Protein AF-A0A4Q6J6X5-F1 (afdb_monomer_lite)

Sequence (72 aa):
MNTKPNIEQLTEIVEVLQDTQKQIAPMAAKSLIDAIKNDNVENDLLQLTGILHGRGLKAEDLILAIQSELTN

Radius of gyration: 16.28 Å; chains: 1; bounding box: 34×25×46 Å

Secondary structure (DSSP, 8-state):
---PPPHHHHHHHHHHHHHHHHHHHHHHHHHHHHHHHTT-HHHHHHHHHHHHHHTT--HHHHHHHHHHHHH-

Foldseek 3Di:
DDPDDDVVNVVVVVVVVVVVLLVLLLVLLVQQVVCVVVVNHPVSVVVSVVSCVVSVHDPVSNVVSNVVVVVD

Structure (mmCIF, N/CA/C/O backbone):
data_AF-A0A4Q6J6X5-F1
#
_entry.id   AF-A0A4Q6J6X5-F1
#
loop_
_atom_site.group_PDB
_atom_site.id
_atom_site.type_symbol
_atom_site.label_atom_id
_atom_site.label_alt_id
_atom_site.label_comp_id
_atom_site.label_asym_id
_atom_site.label_entity_id
_atom_site.label_seq_id
_atom_site.pdbx_PDB_ins_code
_atom_site.Cartn_x
_atom_site.Cartn_y
_atom_site.Cartn_z
_atom_site.occupancy
_atom_site.B_iso_or_equiv
_atom_site.auth_seq_id
_atom_site.auth_comp_id
_atom_site.auth_asym_id
_atom_site.auth_atom_id
_atom_site.pdbx_PDB_model_num
ATOM 1 N N . MET A 1 1 ? -19.998 -17.305 31.768 1.00 36.75 1 MET A N 1
ATOM 2 C CA . MET A 1 1 ? -19.730 -15.877 32.044 1.00 36.75 1 MET A CA 1
ATOM 3 C C . MET A 1 1 ? -19.746 -15.153 30.712 1.00 36.75 1 MET A C 1
ATOM 5 O O . MET A 1 1 ? -18.995 -15.541 29.833 1.00 36.75 1 MET A O 1
ATOM 9 N N . ASN A 1 2 ? -20.669 -14.210 30.527 1.00 48.78 2 ASN A N 1
ATOM 10 C CA . ASN A 1 2 ? -20.822 -13.461 29.282 1.00 48.78 2 ASN A CA 1
ATOM 11 C C . ASN A 1 2 ? -20.173 -12.087 29.502 1.00 48.78 2 ASN A C 1
ATOM 13 O O . ASN A 1 2 ? -20.823 -11.162 29.984 1.00 48.78 2 ASN A O 1
ATOM 17 N N . THR A 1 3 ? -18.861 -11.989 29.291 1.00 55.44 3 THR A N 1
ATOM 18 C CA . THR A 1 3 ? -18.130 -10.722 29.405 1.00 55.44 3 THR A CA 1
ATOM 19 C C . THR A 1 3 ? -18.410 -9.911 28.151 1.00 55.44 3 THR A C 1
ATOM 21 O O . THR A 1 3 ? -17.733 -10.064 27.136 1.00 55.44 3 THR A O 1
ATOM 24 N N . LYS A 1 4 ? -19.463 -9.087 28.198 1.00 61.50 4 LYS A N 1
ATOM 25 C CA . LYS A 1 4 ? -19.663 -8.039 27.195 1.00 61.50 4 LYS A CA 1
ATOM 26 C C . LYS A 1 4 ? -18.386 -7.186 27.150 1.00 61.50 4 LYS A C 1
ATOM 28 O O . LYS A 1 4 ? -17.921 -6.809 28.228 1.00 61.50 4 LYS A O 1
ATOM 33 N N . PRO A 1 5 ? -17.826 -6.897 25.964 1.00 63.06 5 PRO A N 1
ATOM 34 C CA . PRO A 1 5 ? -16.672 -6.012 25.849 1.00 63.06 5 PRO A CA 1
ATOM 35 C C . PRO A 1 5 ? -16.967 -4.677 26.545 1.00 63.06 5 PRO 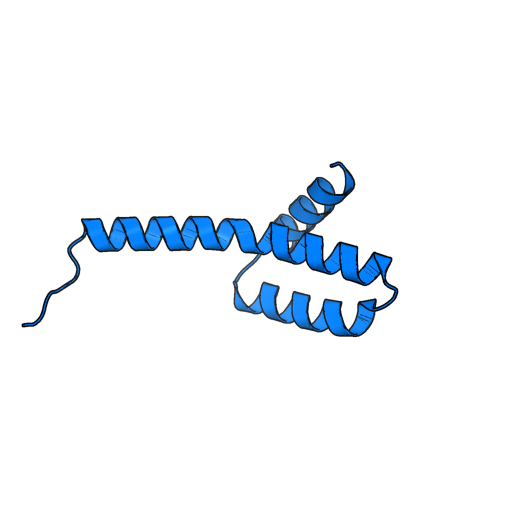A C 1
ATOM 37 O O . PRO A 1 5 ? -18.028 -4.091 26.311 1.00 63.06 5 PRO A O 1
ATOM 40 N N . ASN A 1 6 ? -16.067 -4.216 27.419 1.00 79.56 6 ASN A N 1
ATOM 41 C CA . ASN A 1 6 ? -16.127 -2.849 27.951 1.00 79.56 6 ASN A CA 1
ATOM 42 C C . ASN A 1 6 ? -15.854 -1.870 26.790 1.00 79.56 6 ASN A C 1
ATOM 44 O O . ASN A 1 6 ? -15.087 -2.194 25.884 1.00 79.56 6 ASN A O 1
ATOM 48 N N . ILE A 1 7 ? -16.470 -0.685 26.804 1.00 76.75 7 ILE A N 1
ATOM 49 C CA . ILE A 1 7 ? -16.256 0.366 25.797 1.00 76.75 7 ILE A CA 1
ATOM 50 C C . ILE A 1 7 ? -14.761 0.659 25.618 1.00 76.75 7 ILE A C 1
ATOM 52 O O . ILE A 1 7 ? -14.321 0.796 24.487 1.00 76.75 7 ILE A O 1
ATOM 56 N N . GLU A 1 8 ? -13.971 0.660 26.692 1.00 79.00 8 GLU A N 1
ATOM 57 C CA . GLU A 1 8 ? -12.512 0.856 26.621 1.00 79.00 8 GLU A CA 1
ATOM 58 C C . GLU A 1 8 ? -11.812 -0.205 25.756 1.00 79.00 8 GLU A C 1
ATOM 60 O O . GLU A 1 8 ? -10.993 0.133 24.909 1.00 79.00 8 GLU A O 1
ATOM 65 N N . GLN A 1 9 ? -12.207 -1.477 25.882 1.00 74.00 9 GLN A N 1
ATOM 66 C CA . GLN A 1 9 ? -11.662 -2.567 25.063 1.00 74.00 9 GLN A CA 1
ATOM 67 C C . GLN A 1 9 ? -12.081 -2.437 23.596 1.00 74.00 9 GLN A C 1
ATOM 69 O O . GLN A 1 9 ? -11.318 -2.775 22.697 1.00 74.00 9 GLN A O 1
ATOM 74 N N . LEU A 1 10 ? -13.297 -1.950 23.337 1.00 75.31 10 LEU A N 1
ATOM 75 C CA . LEU A 1 10 ? -13.751 -1.681 21.973 1.00 75.31 10 LEU A CA 1
ATOM 76 C C . LEU A 1 10 ? -12.982 -0.511 21.352 1.00 75.31 10 LEU A C 1
ATOM 78 O O . LEU A 1 10 ? -12.651 -0.584 20.173 1.00 75.31 10 LEU A O 1
ATOM 82 N N . THR A 1 11 ? -12.666 0.525 22.131 1.00 77.25 11 THR A N 1
ATOM 83 C CA . THR A 1 11 ? -11.856 1.662 21.676 1.00 77.25 11 THR A CA 1
ATOM 84 C C . THR A 1 11 ? -10.446 1.219 21.296 1.00 77.25 11 THR A C 1
ATOM 86 O O . THR A 1 11 ? -10.020 1.505 20.182 1.00 77.25 11 THR A O 1
ATOM 89 N N . GLU A 1 12 ? -9.765 0.446 22.148 1.00 76.88 12 GLU A N 1
ATOM 90 C CA . GLU A 1 12 ? -8.433 -0.101 21.836 1.00 76.88 12 GLU A CA 1
ATOM 91 C C . GLU A 1 12 ? -8.453 -0.968 20.568 1.00 76.88 12 GLU A C 1
ATOM 93 O O . GLU A 1 12 ? -7.585 -0.847 19.703 1.00 76.88 12 GLU A O 1
ATOM 98 N N . ILE A 1 13 ? -9.475 -1.818 20.407 1.00 77.69 13 ILE A N 1
ATOM 99 C CA . ILE A 1 13 ? -9.635 -2.637 19.197 1.00 77.69 13 ILE A CA 1
ATOM 100 C C . ILE A 1 13 ? -9.825 -1.750 17.963 1.00 77.69 13 ILE A C 1
ATOM 102 O O . ILE A 1 13 ? -9.240 -2.024 16.916 1.00 77.69 13 ILE A O 1
ATOM 106 N N . VAL A 1 14 ? -10.632 -0.691 18.063 1.00 74.88 14 VAL A N 1
ATOM 107 C CA . VAL A 1 14 ? -10.853 0.247 16.956 1.00 74.88 14 VAL A CA 1
ATOM 108 C C . VAL A 1 14 ? -9.563 0.982 16.591 1.00 74.88 14 VAL A C 1
ATOM 110 O O . VAL A 1 14 ? -9.267 1.090 15.403 1.00 74.88 14 VAL A O 1
ATOM 113 N N . GLU A 1 15 ? -8.772 1.425 17.566 1.00 77.00 15 GLU A N 1
ATOM 114 C CA . GLU A 1 15 ? -7.473 2.066 17.321 1.00 77.00 15 GLU A CA 1
ATOM 115 C C . GLU A 1 15 ? -6.495 1.113 16.622 1.00 77.00 15 GLU A C 1
ATOM 117 O O . GLU A 1 15 ? -5.929 1.461 15.584 1.00 77.00 15 GLU A O 1
ATOM 122 N N . VAL A 1 16 ? -6.379 -0.131 17.099 1.00 76.56 16 VAL A N 1
ATOM 123 C CA . VAL A 1 16 ? -5.533 -1.158 16.467 1.00 76.56 16 VAL A CA 1
ATOM 124 C C . VAL A 1 16 ? -5.984 -1.451 15.036 1.00 76.56 16 VAL A C 1
ATOM 126 O O . VAL A 1 16 ? -5.150 -1.591 14.137 1.00 76.56 16 VAL A O 1
ATOM 129 N N . LEU A 1 17 ? -7.295 -1.533 14.793 1.00 74.00 17 LEU A N 1
ATOM 130 C CA . LEU A 1 17 ? -7.834 -1.744 13.449 1.00 74.00 17 LEU A CA 1
ATOM 131 C C . LEU A 1 17 ? -7.536 -0.557 12.530 1.00 74.00 17 LEU A C 1
ATOM 133 O O . LEU A 1 17 ? -7.146 -0.774 11.384 1.00 74.00 17 LEU A O 1
ATOM 137 N N . GLN A 1 18 ? -7.664 0.676 13.024 1.00 77.06 18 GLN A N 1
ATOM 138 C CA . GLN A 1 18 ? -7.338 1.885 12.264 1.00 77.06 18 GLN A CA 1
ATOM 139 C C . GLN A 1 18 ? -5.849 1.957 11.924 1.00 77.06 18 GLN A C 1
ATOM 141 O O . GLN A 1 18 ? -5.493 2.244 10.781 1.00 77.06 18 GLN A O 1
ATOM 146 N N . ASP A 1 19 ? -4.973 1.657 12.879 1.00 80.44 19 ASP A N 1
ATOM 147 C CA . ASP A 1 19 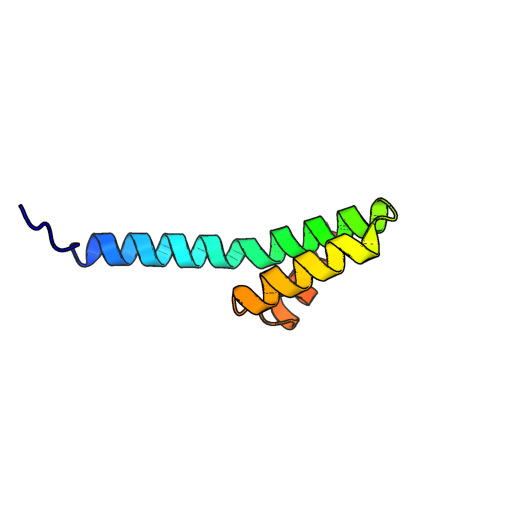? -3.529 1.672 12.650 1.00 80.44 19 ASP A CA 1
ATOM 148 C C . ASP A 1 19 ? -3.089 0.550 11.713 1.00 80.44 19 ASP A C 1
ATOM 150 O O . ASP A 1 19 ? -2.299 0.782 10.797 1.00 80.44 19 ASP A O 1
ATOM 154 N N . THR A 1 20 ? -3.681 -0.638 11.849 1.00 76.50 20 THR A N 1
ATOM 155 C CA . THR A 1 20 ? -3.484 -1.727 10.885 1.00 76.50 20 THR A CA 1
ATOM 156 C C . THR A 1 20 ? -3.957 -1.310 9.494 1.00 76.50 20 THR A C 1
ATOM 158 O O . THR A 1 20 ? -3.292 -1.603 8.501 1.00 76.50 20 THR A O 1
ATOM 161 N N . GLN A 1 21 ? -5.083 -0.596 9.398 1.00 74.00 21 GLN A N 1
ATOM 162 C CA . GLN A 1 21 ? -5.626 -0.147 8.120 1.00 74.00 21 GLN A CA 1
ATOM 163 C C . GLN A 1 21 ? -4.696 0.852 7.418 1.00 74.00 21 GLN A C 1
ATOM 165 O O . GLN A 1 21 ? -4.485 0.738 6.208 1.00 74.00 21 GLN A O 1
ATOM 170 N N . LYS A 1 22 ? -4.069 1.763 8.176 1.00 78.75 22 LYS A N 1
ATOM 171 C CA . LYS A 1 22 ? -3.075 2.720 7.656 1.00 78.75 22 LYS A CA 1
ATOM 172 C C . LYS A 1 22 ? -1.842 2.037 7.058 1.00 78.75 22 LYS A C 1
ATOM 174 O O . LYS A 1 22 ? -1.227 2.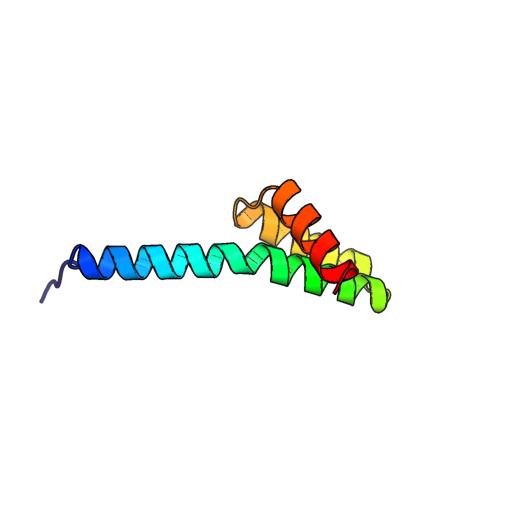601 6.159 1.00 78.75 22 LYS A O 1
ATOM 179 N N . GLN A 1 23 ? -1.482 0.835 7.516 1.00 80.56 23 GLN A N 1
ATOM 180 C CA . GLN A 1 23 ? -0.306 0.113 7.011 1.00 80.56 23 GLN A CA 1
ATOM 181 C C . GLN A 1 23 ? -0.555 -0.660 5.710 1.00 80.56 23 GLN A C 1
ATOM 183 O O . GLN A 1 23 ? 0.401 -1.009 5.017 1.00 80.56 23 GLN A O 1
ATOM 188 N N . ILE A 1 24 ? -1.815 -0.892 5.327 1.00 79.88 24 ILE A N 1
ATOM 189 C CA . ILE A 1 24 ? -2.132 -1.681 4.128 1.00 79.88 24 ILE A CA 1
ATOM 190 C C . ILE A 1 24 ? -1.636 -0.977 2.855 1.00 79.88 24 ILE A C 1
ATOM 192 O O . ILE A 1 24 ? -1.052 -1.637 1.999 1.00 79.88 24 ILE A O 1
ATOM 196 N N . ALA A 1 25 ? -1.833 0.341 2.728 1.00 78.00 25 ALA A N 1
ATOM 197 C CA . ALA A 1 25 ? -1.371 1.102 1.561 1.00 78.00 25 ALA A CA 1
ATOM 198 C C . ALA A 1 25 ? 0.164 1.072 1.394 1.00 78.00 25 ALA A C 1
ATOM 200 O O . ALA A 1 25 ? 0.618 0.699 0.312 1.00 78.00 25 ALA A O 1
ATOM 201 N N . PRO A 1 26 ? 0.973 1.368 2.432 1.00 81.81 26 PRO A N 1
ATOM 202 C CA . PRO A 1 26 ? 2.428 1.205 2.385 1.00 81.81 26 PRO A CA 1
ATOM 203 C C . PRO A 1 26 ? 2.885 -0.206 1.998 1.00 81.81 26 PRO A C 1
ATOM 205 O O . PRO A 1 26 ? 3.716 -0.371 1.108 1.00 81.81 26 PRO A O 1
ATOM 208 N N . MET A 1 27 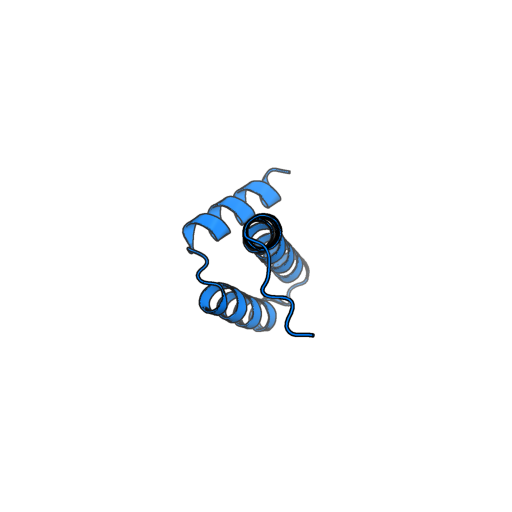? 2.312 -1.247 2.612 1.00 81.88 27 MET A N 1
ATOM 209 C CA . MET A 1 27 ? 2.677 -2.635 2.299 1.00 81.88 27 MET A CA 1
ATOM 210 C C . MET A 1 27 ? 2.340 -3.014 0.853 1.00 81.88 27 MET A C 1
ATOM 212 O O . MET A 1 27 ? 3.107 -3.724 0.195 1.00 81.88 27 MET A O 1
ATOM 216 N N . ALA A 1 28 ? 1.196 -2.534 0.362 1.00 78.75 28 ALA A N 1
ATOM 217 C CA . ALA A 1 28 ? 0.763 -2.743 -1.007 1.00 78.75 28 ALA A CA 1
ATOM 218 C C . ALA A 1 28 ? 1.702 -2.046 -2.006 1.00 78.75 28 ALA A C 1
ATOM 220 O O . ALA A 1 28 ? 2.158 -2.669 -2.963 1.00 78.75 28 ALA A O 1
ATOM 221 N N . ALA A 1 29 ? 2.044 -0.783 -1.746 1.00 79.50 29 ALA A N 1
ATOM 222 C CA . ALA A 1 29 ? 2.992 -0.016 -2.548 1.00 79.50 29 ALA A CA 1
ATOM 223 C C . ALA A 1 29 ? 4.367 -0.693 -2.621 1.00 79.50 29 ALA A C 1
ATOM 225 O O . ALA A 1 29 ? 4.912 -0.868 -3.710 1.00 79.50 29 ALA A O 1
ATOM 226 N N . LYS A 1 30 ? 4.891 -1.148 -1.478 1.00 82.56 30 LYS A N 1
ATOM 227 C CA . LYS A 1 30 ? 6.170 -1.860 -1.414 1.00 82.56 30 LYS A CA 1
ATOM 228 C C . LYS A 1 30 ? 6.152 -3.156 -2.224 1.00 82.56 30 LYS A C 1
ATOM 230 O O . LYS A 1 30 ? 7.033 -3.371 -3.049 1.00 82.56 30 LYS A O 1
ATOM 235 N N . SER A 1 31 ? 5.115 -3.977 -2.043 1.00 80.31 31 SER A N 1
ATOM 236 C CA . SER A 1 31 ? 4.962 -5.235 -2.791 1.00 80.31 31 SER A CA 1
ATOM 237 C C . SER A 1 31 ? 4.876 -4.989 -4.300 1.00 80.31 31 SER A C 1
ATOM 239 O O . SER A 1 31 ? 5.466 -5.731 -5.078 1.00 80.31 31 SER A O 1
ATOM 241 N N . LEU A 1 32 ? 4.193 -3.917 -4.720 1.00 77.56 32 LEU A N 1
ATOM 242 C CA . LEU A 1 32 ? 4.106 -3.520 -6.125 1.00 77.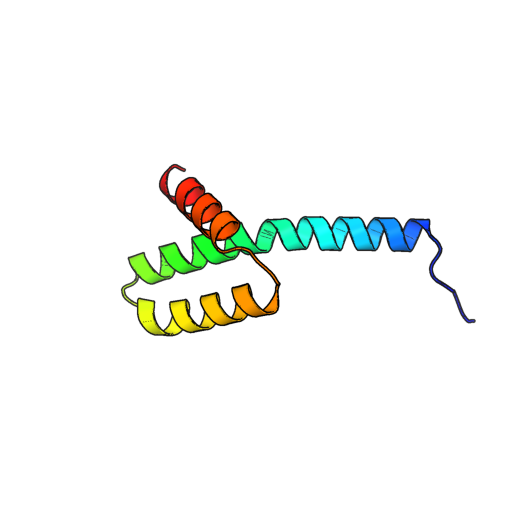56 32 LEU A CA 1
ATOM 243 C C . LEU A 1 32 ? 5.481 -3.136 -6.692 1.00 77.56 32 LEU A C 1
ATOM 245 O O . LEU A 1 32 ? 5.855 -3.585 -7.773 1.00 77.56 32 LEU A O 1
ATOM 249 N N . ILE A 1 33 ? 6.230 -2.300 -5.971 1.00 79.50 33 ILE A N 1
ATOM 250 C CA . ILE A 1 33 ? 7.563 -1.850 -6.389 1.00 79.50 33 ILE A CA 1
ATOM 251 C C . ILE A 1 33 ? 8.525 -3.038 -6.475 1.00 79.50 33 ILE A C 1
ATOM 253 O O . ILE A 1 33 ? 9.284 -3.136 -7.440 1.00 79.50 33 ILE A O 1
ATOM 257 N N . ASP A 1 34 ? 8.473 -3.958 -5.512 1.00 82.00 34 ASP A N 1
ATOM 258 C CA . ASP A 1 34 ? 9.287 -5.173 -5.525 1.00 82.00 34 ASP A CA 1
ATOM 259 C C . ASP A 1 34 ? 8.913 -6.092 -6.700 1.00 82.00 34 ASP A C 1
ATOM 261 O O . ASP A 1 34 ? 9.806 -6.615 -7.366 1.00 82.00 34 ASP A O 1
ATOM 265 N N . ALA A 1 35 ? 7.626 -6.239 -7.027 1.00 77.94 35 ALA A N 1
ATOM 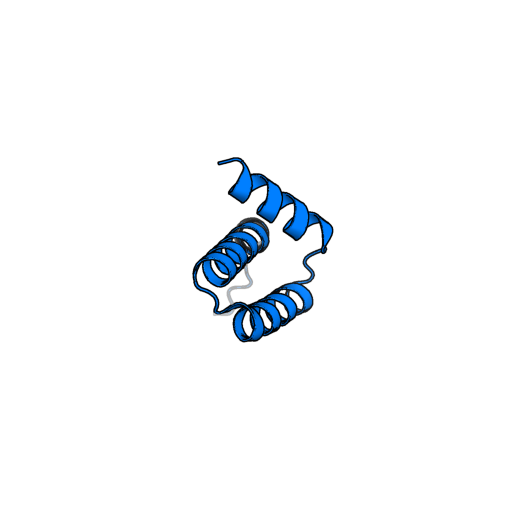266 C CA . ALA A 1 35 ? 7.184 -7.008 -8.193 1.00 77.94 35 ALA A CA 1
ATOM 267 C C . ALA A 1 35 ? 7.681 -6.400 -9.518 1.00 77.94 35 ALA A C 1
ATOM 269 O O . ALA A 1 35 ? 8.156 -7.127 -10.393 1.00 77.94 35 ALA A O 1
ATOM 270 N N . ILE A 1 36 ? 7.631 -5.066 -9.642 1.00 76.81 36 ILE A N 1
ATOM 271 C CA . ILE A 1 36 ? 8.163 -4.317 -10.795 1.00 76.81 36 ILE A CA 1
ATOM 272 C C . ILE A 1 36 ? 9.673 -4.505 -10.928 1.00 76.81 36 ILE A C 1
ATOM 274 O O . ILE A 1 36 ? 10.163 -4.731 -12.030 1.00 76.81 36 ILE A O 1
ATOM 278 N N . LYS A 1 37 ? 10.418 -4.457 -9.820 1.00 79.56 37 LYS A N 1
ATOM 279 C CA . LYS A 1 37 ? 11.874 -4.669 -9.830 1.00 79.56 37 LYS A CA 1
ATOM 280 C C . LYS A 1 37 ? 12.279 -6.090 -10.234 1.00 79.56 37 LYS A C 1
ATOM 282 O O . LYS A 1 37 ? 13.397 -6.273 -10.704 1.00 79.56 37 LYS A O 1
ATOM 287 N N . ASN A 1 38 ? 11.405 -7.075 -10.030 1.00 78.88 38 ASN A N 1
ATOM 288 C CA . ASN A 1 38 ? 11.688 -8.493 -10.258 1.00 78.88 38 ASN A CA 1
ATOM 289 C C . ASN A 1 38 ? 11.001 -9.070 -11.516 1.00 78.88 38 ASN A C 1
ATOM 291 O O . ASN A 1 38 ? 10.936 -10.290 -11.648 1.00 78.88 38 ASN A O 1
ATOM 295 N N . ASP A 1 39 ? 10.479 -8.226 -12.420 1.00 73.81 39 ASP A N 1
ATOM 296 C CA . ASP A 1 39 ? 9.780 -8.621 -13.661 1.00 73.81 39 ASP A CA 1
ATOM 297 C C . ASP A 1 39 ? 8.586 -9.590 -13.460 1.00 73.81 39 ASP A C 1
ATOM 299 O O . ASP A 1 39 ? 8.159 -10.276 -14.388 1.00 73.81 39 ASP A O 1
ATOM 303 N N . ASN A 1 40 ? 7.984 -9.624 -12.263 1.00 69.69 40 ASN A N 1
ATOM 304 C CA . ASN A 1 40 ? 6.906 -10.562 -11.903 1.00 69.69 40 ASN A CA 1
ATOM 305 C C . ASN A 1 40 ? 5.521 -9.883 -11.811 1.00 69.69 40 ASN A C 1
ATOM 307 O O . ASN A 1 40 ? 4.661 -10.217 -10.998 1.00 69.69 40 ASN A O 1
ATOM 311 N N . VAL A 1 41 ? 5.320 -8.877 -12.660 1.00 65.62 41 VAL A N 1
ATOM 312 C CA . VAL A 1 41 ? 4.353 -7.784 -12.469 1.00 65.62 41 VAL A CA 1
ATOM 313 C C . VAL A 1 41 ? 2.884 -8.202 -12.593 1.00 65.62 41 VAL A C 1
ATOM 315 O O . VAL A 1 41 ? 2.037 -7.685 -11.868 1.00 65.62 41 VAL A O 1
ATOM 318 N N . GLU A 1 42 ? 2.556 -9.133 -13.491 1.00 64.56 42 GLU A N 1
ATOM 319 C CA . GLU A 1 42 ? 1.159 -9.444 -13.842 1.00 64.56 42 GLU A CA 1
ATOM 320 C C . GLU A 1 42 ? 0.372 -10.125 -12.712 1.00 64.56 42 GLU A C 1
ATOM 322 O O . GLU A 1 42 ? -0.768 -9.749 -12.431 1.00 64.56 42 GLU A O 1
ATOM 327 N N . ASN A 1 43 ? 0.969 -11.117 -12.047 1.00 66.06 43 ASN A N 1
ATOM 328 C CA . ASN A 1 43 ? 0.282 -11.899 -11.014 1.00 66.06 43 ASN A CA 1
ATOM 329 C C . ASN A 1 43 ? 0.163 -11.106 -9.699 1.00 66.06 43 ASN A C 1
ATOM 331 O O . ASN A 1 43 ? -0.867 -11.145 -9.021 1.00 66.06 43 ASN A O 1
ATOM 335 N N . ASP A 1 44 ? 1.183 -10.305 -9.393 1.00 68.50 44 ASP A N 1
ATOM 336 C CA . ASP A 1 44 ? 1.238 -9.495 -8.178 1.00 68.50 44 ASP A CA 1
ATOM 337 C C . ASP A 1 44 ? 0.305 -8.276 -8.262 1.00 68.50 44 ASP A C 1
ATOM 339 O O . ASP A 1 44 ? -0.366 -7.951 -7.280 1.00 68.50 44 ASP A O 1
ATOM 343 N N . LEU A 1 45 ? 0.148 -7.661 -9.444 1.00 69.38 45 LEU A N 1
ATOM 344 C CA . LEU A 1 45 ? -0.830 -6.586 -9.681 1.00 69.38 45 LEU A CA 1
ATOM 345 C C . LEU A 1 45 ? -2.277 -7.030 -9.436 1.00 69.38 45 LEU A C 1
ATOM 347 O O . LEU A 1 45 ? -3.074 -6.268 -8.878 1.00 69.38 45 LEU A O 1
ATOM 351 N N . LEU A 1 46 ? -2.627 -8.248 -9.854 1.00 68.06 46 LEU A N 1
ATOM 352 C CA . LEU A 1 46 ? -3.968 -8.820 -9.695 1.00 68.06 46 LEU A CA 1
ATOM 353 C C . LEU A 1 46 ? -4.286 -9.126 -8.224 1.00 68.06 46 LEU A C 1
ATOM 355 O O . LEU A 1 46 ? -5.381 -8.825 -7.741 1.00 68.06 46 LEU A O 1
ATOM 359 N N . GLN A 1 47 ? -3.313 -9.656 -7.479 1.00 69.25 47 GLN A N 1
ATOM 360 C CA . GLN A 1 47 ? -3.455 -9.857 -6.033 1.00 69.25 47 GLN A CA 1
ATOM 361 C C . GLN A 1 47 ? -3.567 -8.525 -5.284 1.00 69.25 47 GLN A C 1
ATOM 363 O O . GLN A 1 47 ? -4.435 -8.366 -4.422 1.00 69.25 47 GLN A O 1
ATOM 368 N N . LEU A 1 48 ? -2.745 -7.542 -5.657 1.00 69.88 48 LEU A N 1
ATOM 369 C CA . LEU A 1 48 ? -2.779 -6.196 -5.092 1.00 69.88 48 LEU A CA 1
ATOM 370 C C . LEU A 1 48 ? -4.123 -5.511 -5.316 1.00 69.88 48 LEU A C 1
ATOM 372 O O . LEU A 1 48 ? -4.735 -5.034 -4.362 1.00 69.88 48 LEU A O 1
ATOM 376 N N . THR A 1 49 ? -4.625 -5.505 -6.550 1.00 67.81 49 THR A N 1
ATOM 377 C CA . THR A 1 49 ? -5.937 -4.919 -6.864 1.00 67.81 49 THR A CA 1
ATOM 378 C C . THR A 1 49 ? -7.075 -5.592 -6.097 1.00 67.81 49 THR A C 1
ATOM 380 O O . THR A 1 49 ? -7.963 -4.886 -5.614 1.00 67.81 49 THR A O 1
ATOM 383 N N . GLY A 1 50 ? -7.018 -6.914 -5.895 1.00 69.56 50 GLY A N 1
ATOM 384 C CA . GLY A 1 50 ? -7.965 -7.647 -5.049 1.00 69.56 50 GLY A CA 1
ATOM 385 C C . GLY A 1 50 ? -7.911 -7.244 -3.569 1.00 69.56 50 GLY A C 1
ATOM 386 O O . GLY A 1 50 ? -8.952 -6.991 -2.958 1.00 69.56 50 GLY A O 1
ATOM 387 N N . ILE A 1 51 ? -6.708 -7.123 -2.993 1.00 68.56 51 ILE A N 1
ATOM 388 C CA . ILE A 1 51 ? -6.508 -6.699 -1.594 1.00 68.56 51 ILE A CA 1
ATOM 389 C C . ILE A 1 51 ? -6.998 -5.260 -1.383 1.00 68.56 51 ILE A C 1
ATOM 391 O O . ILE A 1 51 ? -7.653 -4.968 -0.381 1.00 68.56 51 ILE A O 1
ATOM 395 N N . LEU A 1 52 ? -6.718 -4.370 -2.336 1.00 70.94 52 LEU A N 1
ATOM 396 C CA . LEU A 1 52 ? -7.091 -2.957 -2.268 1.00 70.94 52 LEU A CA 1
ATOM 397 C C . LEU A 1 52 ? -8.608 -2.758 -2.362 1.00 70.94 52 LEU A C 1
ATOM 399 O O . LEU A 1 52 ? -9.182 -2.061 -1.521 1.00 70.94 52 LEU A O 1
ATOM 403 N N . HIS A 1 53 ? -9.270 -3.433 -3.312 1.00 67.94 53 HIS A N 1
ATOM 404 C CA . HIS A 1 53 ? -10.734 -3.420 -3.414 1.00 67.94 53 HIS A CA 1
ATOM 405 C C . HIS A 1 53 ? -11.399 -4.021 -2.171 1.00 67.94 53 HIS A C 1
ATOM 407 O O . HIS A 1 53 ? -12.355 -3.452 -1.647 1.00 67.94 53 HIS A O 1
ATOM 413 N N . GLY A 1 54 ? -10.879 -5.145 -1.665 1.00 68.31 54 GLY A N 1
ATOM 414 C CA . GLY A 1 54 ? -11.451 -5.842 -0.511 1.00 68.31 54 GLY A CA 1
ATOM 415 C C . GLY A 1 54 ? -11.337 -5.081 0.813 1.00 68.31 54 GLY A C 1
ATOM 416 O O . GLY A 1 54 ? -12.063 -5.392 1.755 1.00 68.31 54 GLY A O 1
ATOM 417 N N . ARG A 1 55 ? -10.444 -4.086 0.904 1.00 68.31 55 ARG A N 1
ATOM 418 C CA . ARG A 1 55 ? -10.192 -3.319 2.137 1.00 68.31 55 ARG A CA 1
ATOM 419 C C . ARG A 1 55 ? -10.619 -1.852 2.075 1.00 68.31 55 ARG A C 1
ATOM 421 O O . ARG A 1 55 ? -10.330 -1.100 3.005 1.00 68.31 55 ARG A O 1
ATOM 428 N N . GLY A 1 56 ? -11.336 -1.463 1.018 1.00 70.75 56 GLY A N 1
ATOM 429 C CA . GLY A 1 56 ? -11.881 -0.111 0.864 1.00 70.75 56 GLY A CA 1
ATOM 430 C C . GLY A 1 56 ? -10.809 0.968 0.706 1.00 70.75 56 GLY A C 1
ATOM 431 O O . GLY A 1 56 ? -11.054 2.124 1.044 1.00 70.75 56 GLY A O 1
ATOM 432 N N . LEU A 1 57 ? -9.619 0.591 0.232 1.00 70.94 57 LEU A N 1
ATOM 433 C CA . LEU A 1 57 ? -8.528 1.528 -0.000 1.00 70.94 57 LEU A CA 1
ATOM 434 C C . LEU A 1 57 ? -8.816 2.369 -1.236 1.00 70.94 57 LEU A C 1
ATOM 436 O O . LEU A 1 57 ? -9.125 1.838 -2.306 1.00 70.94 57 LEU A O 1
ATOM 440 N N . LYS A 1 58 ? -8.692 3.690 -1.098 1.00 76.56 58 LYS A N 1
ATOM 441 C CA . LYS A 1 58 ? -8.791 4.582 -2.248 1.00 76.56 58 LYS A CA 1
ATOM 442 C C . LYS A 1 58 ? -7.531 4.443 -3.088 1.00 76.56 58 LYS A C 1
ATOM 444 O O . LYS A 1 58 ? -6.427 4.310 -2.564 1.00 76.56 58 LYS A O 1
ATOM 449 N N . ALA A 1 59 ? -7.695 4.534 -4.404 1.00 74.00 59 ALA A N 1
ATOM 450 C CA . ALA A 1 59 ? -6.563 4.552 -5.326 1.00 74.00 59 ALA A CA 1
ATOM 451 C C . ALA A 1 59 ? -5.572 5.685 -4.992 1.00 74.00 59 ALA A C 1
ATOM 453 O O . ALA A 1 59 ? -4.369 5.506 -5.129 1.00 74.00 59 ALA A O 1
ATOM 454 N N . GLU A 1 60 ? -6.073 6.819 -4.497 1.00 77.94 60 GLU A N 1
ATOM 455 C CA . GLU A 1 60 ? -5.271 7.970 -4.066 1.00 77.94 60 GLU A CA 1
ATOM 456 C C . GLU A 1 60 ? -4.295 7.618 -2.935 1.00 77.94 60 GLU A C 1
ATOM 458 O O . GLU A 1 60 ? -3.114 7.943 -3.034 1.00 77.94 60 GLU A O 1
ATOM 463 N N . ASP A 1 61 ? -4.751 6.896 -1.907 1.00 78.38 61 ASP A N 1
ATOM 464 C CA . ASP A 1 61 ? -3.913 6.497 -0.767 1.00 78.38 61 ASP A CA 1
ATOM 465 C C . ASP A 1 61 ? -2.773 5.570 -1.212 1.00 78.38 61 ASP A C 1
ATOM 467 O O . ASP A 1 61 ? -1.641 5.677 -0.738 1.00 78.38 61 ASP A O 1
ATOM 471 N N . LEU A 1 62 ? -3.053 4.684 -2.174 1.00 78.06 62 LEU A N 1
ATOM 472 C CA . LEU A 1 62 ? -2.036 3.825 -2.773 1.00 78.06 62 LEU A CA 1
ATOM 473 C C . LEU A 1 62 ? -1.035 4.625 -3.613 1.00 78.06 62 LEU A C 1
ATOM 475 O O . LEU A 1 62 ? 0.164 4.390 -3.505 1.00 78.06 62 LEU A O 1
ATOM 479 N N . ILE A 1 63 ? -1.505 5.557 -4.448 1.00 78.94 63 ILE A N 1
ATOM 480 C CA . ILE A 1 63 ? -0.630 6.395 -5.282 1.00 78.94 63 ILE A CA 1
ATOM 481 C C . ILE A 1 63 ? 0.328 7.198 -4.397 1.00 78.94 63 ILE A C 1
ATOM 483 O O . ILE A 1 63 ? 1.524 7.245 -4.685 1.00 78.94 63 ILE A O 1
ATOM 487 N N . LEU A 1 64 ? -0.170 7.773 -3.299 1.00 82.38 64 LEU A N 1
ATOM 488 C CA . LEU A 1 64 ? 0.656 8.489 -2.325 1.00 82.38 64 LEU A CA 1
ATOM 489 C C . LEU A 1 64 ? 1.687 7.567 -1.658 1.00 82.38 64 LEU A C 1
ATOM 491 O O . LEU A 1 64 ? 2.851 7.944 -1.526 1.00 82.38 64 LEU A O 1
ATOM 495 N N . ALA A 1 65 ? 1.291 6.348 -1.283 1.00 81.38 65 ALA A N 1
ATOM 496 C CA . ALA A 1 65 ? 2.207 5.366 -0.708 1.00 81.38 65 ALA A CA 1
ATOM 497 C C . ALA A 1 65 ? 3.304 4.933 -1.700 1.00 81.38 65 ALA A C 1
ATOM 499 O O . ALA A 1 65 ? 4.470 4.859 -1.322 1.00 81.38 65 ALA A O 1
ATOM 500 N N . ILE A 1 66 ? 2.961 4.720 -2.977 1.00 81.06 66 ILE A N 1
ATOM 501 C CA . ILE A 1 66 ? 3.935 4.418 -4.040 1.00 81.06 66 ILE A CA 1
ATOM 502 C C . ILE A 1 66 ? 4.907 5.584 -4.219 1.00 81.06 66 ILE A C 1
ATOM 504 O O . ILE A 1 66 ? 6.114 5.370 -4.282 1.00 81.06 66 ILE A O 1
ATOM 508 N N . GLN A 1 67 ? 4.401 6.819 -4.276 1.00 82.50 67 GLN A N 1
ATOM 509 C CA . GLN A 1 67 ? 5.250 8.006 -4.389 1.00 82.50 67 GLN A CA 1
ATOM 510 C C . GLN A 1 67 ? 6.229 8.111 -3.219 1.00 82.50 67 GLN A C 1
ATOM 512 O O . GLN A 1 67 ? 7.403 8.374 -3.455 1.00 82.50 67 GLN A O 1
ATOM 517 N N . SER A 1 68 ? 5.766 7.861 -1.989 1.00 84.88 68 SER A N 1
ATOM 518 C CA . SER A 1 68 ? 6.612 7.897 -0.792 1.00 84.88 68 SER A CA 1
ATOM 519 C C . SER A 1 68 ? 7.684 6.805 -0.762 1.00 84.88 68 SER A C 1
ATOM 521 O O . SER A 1 68 ? 8.745 7.031 -0.192 1.00 84.88 68 SER A O 1
ATOM 523 N N . GLU A 1 69 ? 7.422 5.623 -1.319 1.00 79.88 69 GLU A N 1
ATOM 524 C CA . GLU A 1 69 ? 8.413 4.539 -1.412 1.00 79.88 69 GLU A CA 1
ATOM 525 C C . GLU A 1 69 ? 9.442 4.772 -2.530 1.00 79.88 69 GLU A C 1
ATOM 527 O O . GLU A 1 69 ? 10.553 4.264 -2.457 1.00 79.88 69 GLU A O 1
ATOM 532 N N . LEU A 1 70 ? 9.105 5.546 -3.567 1.00 76.25 70 LEU A N 1
ATOM 533 C CA . LEU A 1 70 ? 10.049 5.904 -4.635 1.00 76.25 70 LEU A CA 1
ATOM 534 C C . LEU A 1 70 ? 10.984 7.065 -4.258 1.00 76.25 70 LEU A C 1
ATOM 536 O O . LEU A 1 70 ? 12.011 7.248 -4.911 1.00 76.25 70 LEU A O 1
ATOM 540 N N . THR A 1 71 ? 10.613 7.876 -3.263 1.00 76.44 71 THR A N 1
ATOM 541 C CA . THR A 1 71 ? 11.407 9.017 -2.776 1.00 76.44 71 THR A CA 1
ATOM 542 C C . THR A 1 71 ? 12.213 8.734 -1.507 1.00 76.44 71 THR A C 1
ATOM 544 O O . THR A 1 71 ? 13.022 9.586 -1.134 1.00 76.44 71 THR A O 1
ATOM 547 N N . ASN A 1 72 ? 12.009 7.579 -0.862 1.00 61.47 72 ASN A N 1
ATOM 548 C CA . ASN A 1 72 ? 12.842 7.065 0.235 1.00 61.47 72 ASN A CA 1
ATOM 549 C C . ASN A 1 72 ? 14.001 6.209 -0.291 1.00 61.47 72 ASN A C 1
ATOM 551 O O . ASN A 1 72 ? 15.062 6.217 0.373 1.00 61.47 72 ASN A O 1
#

pLDDT: mean 73.95, std 8.03, range [36.75, 84.88]